Protein AF-A0A438HDY5-F1 (afdb_monomer_lite)

Organism: Vitis vinifera (NCBI:txid29760)

Radius of gyration: 17.68 Å; chains: 1; bounding box: 36×39×55 Å

pLDDT: mean 84.91, std 14.15, range [46.44, 98.69]

Secondary structure (DSSP, 8-state):
----SPPEEETTEEEEEETTTTEEEEEETTT--EEEEEE----TTEE--SPPEEETTEEEEEEEESGGGS-TTT--EEE-EEEEEETTT--EEEEEESS---TT-TTSEEES-BHHHHHHHHHHTT-SS--SS-TTS-TT--TT--EEE-TTT--EEEE-

Foldseek 3Di:
DDQLEDWDDDPQWTWGWFAPPRKIWTAGNVPRHTQDMDRPDDPRFKGFNYYWDDDPQKIKGKMAGPQVVPDQVPDDQDFIWIFIARNRHRHTQDIDTQADHPVRDGQQDRYLDGNQVVVLVVVVVPPPDDDPPSPRQDPSRQRPKDFDADPNHRDTPDID

Sequence (160 aa):
MDLLSTPTIAGDLLIIGIYGPCVVIGVERATGMLGWSTRLDNHPASLVAVSGTFYNWDFYVGTSSLEEASDQEHCCTFRGSLCKLDTKSGAILWKTLTLPDNGGGMGEYAGAAPLHVRECQEMENNQTVPTEPDQFVEPENHSDSILAFDLDTGDVKWYM

InterPro domains:
  IPR011047 Quinoprotein alcohol dehydrogenase-like superfamily [SSF50998] (5-159)
  IPR015943 WD40/YVTN repeat-like-containing domain superfamily [G3DSA:2.130.10.10] (2-159)

Structure (mmCIF, N/CA/C/O backbone):
data_AF-A0A438HDY5-F1
#
_entry.id   AF-A0A438HDY5-F1
#
loop_
_atom_site.group_PDB
_atom_site.id
_atom_site.type_symbol
_atom_site.label_atom_id
_atom_site.label_alt_id
_atom_site.label_comp_id
_atom_site.label_asym_id
_atom_site.label_entity_id
_atom_site.label_seq_id
_atom_site.pdbx_PDB_ins_code
_atom_site.Cartn_x
_atom_site.Cartn_y
_atom_site.Cartn_z
_atom_site.occupancy
_atom_site.B_iso_or_equiv
_atom_site.auth_seq_id
_atom_site.auth_comp_id
_atom_site.auth_asym_id
_atom_site.auth_atom_id
_atom_site.pdbx_PDB_model_num
ATOM 1 N N . MET A 1 1 ? 21.218 3.136 1.134 1.00 46.44 1 MET A N 1
ATOM 2 C CA . MET A 1 1 ? 19.878 3.015 0.528 1.00 46.44 1 MET A CA 1
ATOM 3 C C . MET A 1 1 ? 19.240 1.889 1.298 1.00 46.44 1 MET A C 1
ATOM 5 O O . MET A 1 1 ? 19.462 0.731 0.969 1.00 46.44 1 MET A O 1
ATOM 9 N N . ASP A 1 2 ? 18.635 2.231 2.426 1.00 48.31 2 ASP A N 1
ATOM 10 C CA . ASP A 1 2 ? 18.134 1.228 3.355 1.00 48.31 2 ASP A CA 1
ATOM 11 C C . ASP A 1 2 ? 16.768 0.787 2.836 1.00 48.31 2 ASP A C 1
ATOM 13 O O . ASP A 1 2 ? 15.799 1.543 2.846 1.00 48.31 2 ASP A O 1
ATOM 17 N N . LEU A 1 3 ? 16.726 -0.411 2.256 1.00 58.06 3 LEU A N 1
ATOM 18 C CA . LEU A 1 3 ? 15.482 -1.044 1.841 1.00 58.06 3 LEU A CA 1
ATOM 19 C C . LEU A 1 3 ? 14.839 -1.630 3.099 1.00 58.06 3 LEU A C 1
ATOM 21 O O . LEU A 1 3 ? 15.182 -2.734 3.513 1.00 58.06 3 LEU A O 1
ATOM 25 N N . LEU A 1 4 ? 13.937 -0.873 3.727 1.00 73.69 4 LEU A N 1
ATOM 26 C CA . LEU A 1 4 ? 13.112 -1.404 4.818 1.00 73.69 4 LEU A CA 1
ATOM 27 C C . LEU A 1 4 ? 12.116 -2.462 4.305 1.00 73.69 4 LEU A C 1
ATOM 29 O O . LEU A 1 4 ? 11.748 -3.376 5.040 1.00 73.69 4 LEU A O 1
ATOM 33 N N . SER A 1 5 ? 11.733 -2.380 3.023 1.00 83.44 5 SER A N 1
ATOM 34 C CA . SER A 1 5 ? 10.897 -3.382 2.361 1.00 83.44 5 SER A CA 1
ATOM 35 C C . SER A 1 5 ? 11.742 -4.483 1.710 1.00 83.44 5 SER A C 1
ATOM 37 O O . SER A 1 5 ? 12.761 -4.219 1.063 1.00 83.44 5 SER A O 1
ATOM 39 N N . THR A 1 6 ? 11.308 -5.735 1.856 1.00 89.25 6 THR A N 1
ATOM 40 C CA . THR A 1 6 ? 11.915 -6.868 1.151 1.00 89.25 6 THR A CA 1
ATOM 41 C C . THR A 1 6 ? 11.228 -7.096 -0.200 1.00 89.25 6 THR A C 1
ATOM 43 O O . THR A 1 6 ? 9.997 -7.019 -0.290 1.00 89.25 6 THR A O 1
ATOM 46 N N . PRO A 1 7 ? 11.989 -7.383 -1.273 1.00 93.69 7 PRO A N 1
ATOM 47 C CA . PRO A 1 7 ? 11.411 -7.765 -2.555 1.00 93.69 7 PRO A CA 1
ATOM 48 C C . PRO A 1 7 ? 10.562 -9.040 -2.460 1.00 93.69 7 PRO A C 1
ATOM 50 O O . PRO A 1 7 ? 10.948 -10.005 -1.803 1.00 93.69 7 PRO A O 1
ATOM 53 N N . THR A 1 8 ? 9.444 -9.080 -3.183 1.00 96.00 8 THR A N 1
ATOM 54 C CA . THR A 1 8 ? 8.534 -10.234 -3.255 1.00 96.00 8 THR A CA 1
ATOM 55 C C . THR A 1 8 ? 8.576 -10.869 -4.640 1.00 96.00 8 THR A C 1
ATOM 57 O O . THR A 1 8 ? 8.450 -10.177 -5.647 1.00 96.00 8 THR A O 1
ATOM 60 N N . ILE A 1 9 ? 8.732 -12.193 -4.718 1.00 96.12 9 ILE A N 1
ATOM 61 C CA . ILE A 1 9 ? 8.646 -12.929 -5.989 1.00 96.12 9 ILE A CA 1
ATOM 62 C C . ILE A 1 9 ? 7.178 -13.226 -6.298 1.00 96.12 9 ILE A C 1
ATOM 64 O O . ILE A 1 9 ? 6.496 -13.870 -5.503 1.00 96.12 9 ILE A O 1
ATOM 68 N N . ALA A 1 10 ? 6.723 -12.817 -7.481 1.00 95.25 10 ALA A N 1
ATOM 69 C CA . ALA A 1 10 ? 5.355 -12.995 -7.949 1.00 95.25 10 ALA A CA 1
ATOM 70 C C . ALA A 1 10 ? 5.360 -13.486 -9.409 1.00 95.25 10 ALA A C 1
ATOM 72 O O . ALA A 1 10 ? 5.368 -12.710 -10.365 1.00 95.25 10 ALA A O 1
ATOM 73 N N . GLY A 1 11 ? 5.420 -14.810 -9.589 1.00 93.75 11 GLY A N 1
ATOM 74 C CA . GLY A 1 11 ? 5.609 -15.421 -10.907 1.00 93.75 11 GLY A CA 1
ATOM 75 C C . GLY A 1 11 ? 6.965 -15.048 -11.519 1.00 93.75 11 GLY A C 1
ATOM 76 O O . GLY A 1 11 ? 8.013 -15.378 -10.956 1.00 93.75 11 GLY A O 1
ATOM 77 N N . ASP A 1 12 ? 6.930 -14.365 -12.665 1.00 95.25 12 ASP A N 1
ATOM 78 C CA . ASP A 1 12 ? 8.119 -13.871 -13.375 1.00 95.25 12 ASP A CA 1
ATOM 79 C C . ASP A 1 12 ? 8.534 -12.453 -12.963 1.00 95.25 12 ASP A C 1
ATOM 81 O O . ASP A 1 12 ? 9.540 -11.939 -13.456 1.00 95.25 12 ASP A O 1
ATOM 85 N N . LEU A 1 13 ? 7.797 -11.830 -12.040 1.00 97.31 13 LEU A N 1
ATOM 86 C CA . LEU A 1 13 ? 8.102 -10.508 -11.513 1.00 97.31 13 LEU A CA 1
ATOM 87 C C . LEU A 1 13 ? 8.769 -10.586 -10.137 1.00 97.31 13 LEU A C 1
ATOM 89 O O . LEU A 1 13 ? 8.494 -11.468 -9.319 1.00 97.31 13 LEU A O 1
ATOM 93 N N . LEU A 1 14 ? 9.633 -9.610 -9.885 1.00 96.94 14 LEU A N 1
ATOM 94 C CA . LEU A 1 14 ? 10.113 -9.215 -8.573 1.00 96.94 14 LEU A CA 1
ATOM 95 C C . LEU A 1 14 ? 9.459 -7.869 -8.231 1.00 96.94 14 LEU A C 1
ATOM 97 O O . LEU A 1 14 ? 9.670 -6.880 -8.932 1.00 96.94 14 LEU A O 1
ATOM 101 N N . ILE A 1 15 ? 8.642 -7.841 -7.182 1.00 97.69 15 ILE A N 1
ATOM 102 C CA . ILE A 1 15 ? 7.925 -6.649 -6.722 1.00 97.69 15 ILE A CA 1
ATOM 103 C C . ILE A 1 15 ? 8.706 -6.004 -5.582 1.00 97.69 15 ILE A C 1
ATOM 105 O O . ILE A 1 15 ? 9.114 -6.695 -4.649 1.00 97.69 15 ILE A O 1
ATOM 109 N N . ILE A 1 16 ? 8.921 -4.691 -5.644 1.00 96.38 16 ILE A N 1
ATOM 110 C CA . ILE A 1 16 ? 9.761 -3.952 -4.694 1.00 96.38 16 ILE A CA 1
ATOM 111 C C . ILE A 1 16 ? 9.025 -2.694 -4.230 1.00 96.38 16 ILE A C 1
ATOM 113 O O . ILE A 1 16 ? 8.585 -1.890 -5.054 1.00 96.38 16 ILE A O 1
ATOM 117 N N . GLY A 1 17 ? 8.921 -2.509 -2.912 1.00 95.69 17 GLY A N 1
ATOM 118 C CA . GLY A 1 17 ? 8.467 -1.260 -2.304 1.00 95.69 17 GLY A CA 1
ATOM 119 C C . GLY A 1 17 ? 9.615 -0.261 -2.168 1.00 95.69 17 GLY A C 1
ATOM 120 O O . GLY A 1 17 ? 10.703 -0.611 -1.707 1.00 95.69 17 GLY A O 1
ATOM 121 N N . ILE A 1 18 ? 9.388 0.989 -2.561 1.00 94.38 18 ILE A N 1
ATOM 122 C CA . ILE A 1 18 ? 10.405 2.040 -2.530 1.00 94.38 18 ILE A CA 1
ATOM 123 C C . ILE A 1 18 ? 10.254 2.895 -1.268 1.00 94.38 18 ILE A C 1
ATOM 125 O O . ILE A 1 18 ? 9.183 3.426 -0.959 1.00 94.38 18 ILE A O 1
ATOM 129 N N . TYR A 1 19 ? 11.367 3.059 -0.553 1.00 90.62 19 TYR A N 1
ATOM 130 C CA . TYR A 1 19 ? 11.474 3.933 0.611 1.00 90.62 19 TYR A CA 1
ATOM 131 C C . TYR A 1 19 ? 11.593 5.403 0.171 1.00 90.62 19 TYR A C 1
ATOM 133 O O . TYR A 1 19 ? 12.676 5.983 0.181 1.00 90.62 19 TYR A O 1
ATOM 141 N N . GLY A 1 20 ? 10.470 5.976 -0.274 1.00 84.50 20 GLY A N 1
ATOM 142 C CA . GLY A 1 20 ? 10.347 7.377 -0.686 1.00 84.50 20 GLY A CA 1
ATOM 143 C C . GLY A 1 20 ? 10.851 7.629 -2.117 1.00 84.50 20 GLY A C 1
ATOM 144 O O . GLY A 1 20 ? 12.048 7.483 -2.370 1.00 84.50 20 GLY A O 1
ATOM 145 N N . PRO A 1 21 ? 9.984 8.028 -3.075 1.00 91.75 21 PRO A N 1
ATOM 146 C CA . PRO A 1 21 ? 8.535 8.266 -2.953 1.00 91.75 21 PRO A CA 1
ATOM 147 C C . PRO A 1 21 ? 7.734 6.975 -2.702 1.00 91.75 21 PRO A C 1
ATOM 149 O O . PRO A 1 21 ? 8.240 5.886 -2.959 1.00 91.75 21 PRO A O 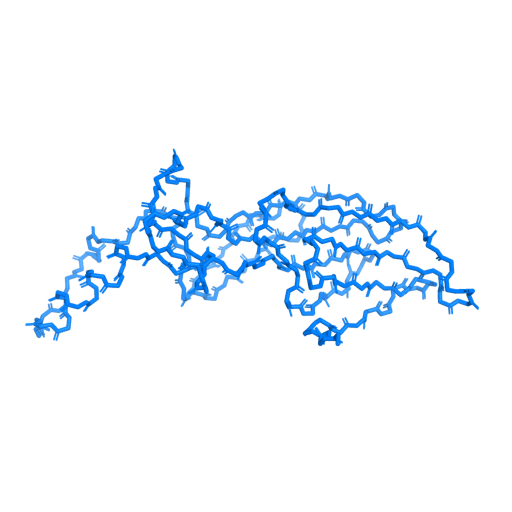1
ATOM 152 N N . CYS A 1 22 ? 6.482 7.085 -2.230 1.00 95.75 22 CYS A N 1
ATOM 153 C CA . CYS A 1 22 ? 5.574 5.952 -1.983 1.00 95.75 22 CYS A CA 1
ATOM 154 C C . CYS A 1 22 ? 5.172 5.233 -3.282 1.00 95.75 22 CYS A C 1
ATOM 156 O O . CYS A 1 22 ? 4.096 5.448 -3.845 1.00 95.75 22 CYS A O 1
ATOM 158 N N . VAL A 1 23 ? 6.087 4.412 -3.788 1.00 97.06 23 VAL A N 1
ATOM 159 C CA . VAL A 1 23 ? 6.001 3.721 -5.072 1.00 97.06 23 VAL A CA 1
ATOM 160 C C . VAL A 1 23 ? 6.280 2.240 -4.867 1.00 97.06 23 VAL A C 1
ATOM 162 O O . VAL A 1 23 ? 7.156 1.857 -4.094 1.00 97.06 23 VAL A O 1
ATOM 165 N N . VAL A 1 24 ? 5.554 1.412 -5.607 1.00 97.88 24 VAL A N 1
ATOM 166 C CA . VAL A 1 24 ? 5.854 -0.006 -5.799 1.00 97.88 24 VAL A CA 1
ATOM 167 C C . VAL A 1 24 ? 6.207 -0.211 -7.260 1.00 97.88 24 VAL A C 1
ATOM 169 O O . VAL A 1 24 ? 5.539 0.326 -8.144 1.00 97.88 24 VAL A O 1
ATOM 172 N N .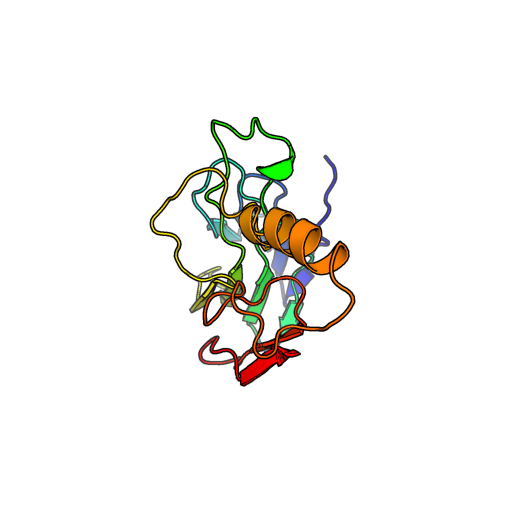 ILE A 1 25 ? 7.250 -0.989 -7.517 1.00 97.81 25 ILE A N 1
ATOM 173 C CA . ILE A 1 25 ? 7.650 -1.366 -8.870 1.00 97.81 25 ILE A CA 1
ATOM 174 C C . ILE A 1 25 ? 7.584 -2.877 -9.046 1.00 97.81 25 ILE A C 1
ATOM 176 O O . ILE A 1 25 ? 7.904 -3.628 -8.124 1.00 97.81 25 ILE A O 1
ATOM 180 N N . GLY A 1 26 ? 7.218 -3.308 -10.247 1.00 97.88 26 GLY A N 1
ATOM 181 C CA . GLY A 1 26 ? 7.378 -4.678 -10.711 1.00 97.88 26 GLY A CA 1
ATOM 182 C C . GLY A 1 26 ? 8.478 -4.726 -11.758 1.00 97.88 26 GLY A C 1
ATOM 183 O O . GLY A 1 26 ? 8.390 -4.045 -12.782 1.00 97.88 26 GLY A O 1
ATOM 184 N N . VAL A 1 27 ? 9.513 -5.526 -11.515 1.00 98.00 27 VAL A N 1
ATOM 185 C CA . VAL A 1 27 ? 10.600 -5.755 -12.475 1.00 98.00 27 VAL A CA 1
ATOM 186 C C . VAL A 1 27 ? 10.614 -7.209 -12.920 1.00 98.00 27 VAL A C 1
ATOM 188 O O . VAL A 1 27 ? 10.340 -8.115 -12.136 1.00 98.00 27 VAL A O 1
ATOM 191 N N . GLU A 1 28 ? 10.939 -7.456 -14.180 1.00 97.88 28 GLU A N 1
ATOM 192 C CA . GLU A 1 28 ? 11.127 -8.806 -14.697 1.00 97.88 28 GLU A CA 1
ATOM 193 C C . GLU A 1 28 ? 12.301 -9.485 -13.992 1.00 97.88 28 GLU A C 1
ATOM 195 O O . GLU A 1 28 ? 13.426 -8.987 -13.989 1.00 97.88 28 GLU A O 1
ATOM 200 N N . ARG A 1 29 ? 12.072 -10.672 -13.431 1.00 96.12 29 ARG A N 1
ATOM 201 C CA . ARG A 1 29 ? 13.092 -11.400 -12.669 1.00 96.12 29 ARG A CA 1
ATOM 202 C C . ARG A 1 29 ? 14.274 -11.845 -13.532 1.00 96.12 29 ARG A C 1
ATOM 204 O O . ARG A 1 29 ? 15.392 -11.929 -13.037 1.00 96.12 29 ARG A O 1
ATOM 211 N N . ALA A 1 30 ? 14.026 -12.165 -14.801 1.00 97.50 30 ALA A N 1
ATOM 212 C CA . ALA A 1 30 ? 15.052 -12.682 -15.706 1.00 97.50 30 ALA A CA 1
ATOM 213 C C . ALA A 1 30 ? 15.980 -11.586 -16.256 1.00 97.50 30 ALA A C 1
ATOM 215 O O . ALA A 1 30 ? 17.150 -11.855 -16.518 1.00 97.50 30 ALA A O 1
ATOM 216 N N . THR A 1 31 ? 15.458 -10.37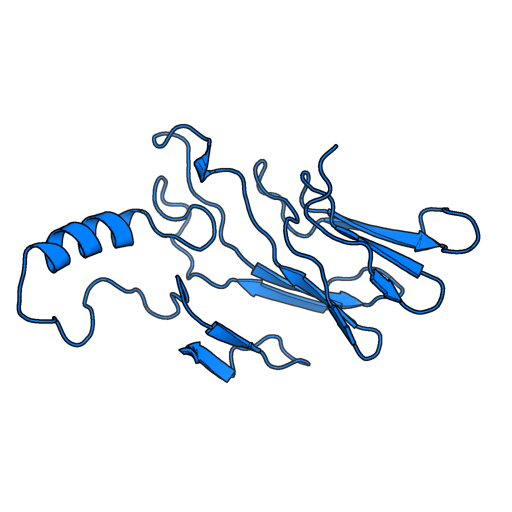3 -16.448 1.00 97.69 31 THR A N 1
ATOM 217 C CA . THR A 1 31 ? 16.146 -9.292 -17.174 1.00 97.69 31 THR A CA 1
ATOM 218 C C . THR A 1 31 ? 16.435 -8.074 -16.297 1.00 97.69 31 THR A C 1
ATOM 220 O O . THR A 1 31 ? 17.310 -7.278 -16.627 1.00 97.69 31 THR A O 1
ATOM 223 N N . GLY A 1 32 ? 15.707 -7.907 -15.189 1.00 96.38 32 GLY A N 1
ATOM 224 C CA . GLY A 1 32 ? 15.706 -6.693 -14.376 1.00 96.38 32 GLY A CA 1
ATOM 225 C C . GLY A 1 32 ? 14.988 -5.511 -15.034 1.00 96.38 32 GLY A C 1
ATOM 226 O O . GLY A 1 32 ? 15.051 -4.400 -14.508 1.00 96.38 32 GLY A O 1
ATOM 227 N N . MET A 1 33 ? 14.324 -5.711 -16.178 1.00 97.88 33 MET A N 1
ATOM 228 C CA . MET A 1 33 ? 13.597 -4.643 -16.862 1.00 97.88 33 MET A CA 1
ATOM 229 C C . MET A 1 33 ? 12.352 -4.234 -16.076 1.00 97.88 33 MET A C 1
ATOM 231 O O . MET A 1 33 ? 11.642 -5.074 -15.526 1.00 97.88 33 MET A O 1
ATOM 235 N N . LEU A 1 34 ? 12.076 -2.930 -16.034 1.00 97.94 34 LEU A N 1
ATOM 236 C CA . LEU A 1 34 ? 10.874 -2.392 -15.405 1.00 97.94 34 LEU A CA 1
ATOM 237 C C . LEU A 1 34 ? 9.635 -2.820 -16.201 1.00 97.94 34 LEU A C 1
ATOM 239 O O . LEU A 1 34 ? 9.489 -2.430 -17.358 1.00 97.94 34 LEU A O 1
ATOM 243 N N . GLY A 1 35 ? 8.745 -3.582 -15.566 1.00 97.56 35 GLY A N 1
ATOM 244 C CA . GLY A 1 35 ? 7.439 -3.929 -16.122 1.00 97.56 35 GLY A CA 1
ATOM 245 C C . GLY A 1 35 ? 6.402 -2.847 -15.829 1.00 97.56 35 GLY A C 1
ATOM 246 O O . GLY A 1 35 ? 5.723 -2.371 -16.736 1.00 97.56 35 GLY A O 1
ATOM 247 N N . TRP A 1 36 ? 6.311 -2.419 -14.568 1.00 98.50 36 TRP A N 1
ATOM 248 C CA . TRP A 1 36 ? 5.379 -1.377 -14.133 1.00 98.50 36 TRP A CA 1
ATOM 249 C C . TRP A 1 36 ? 5.879 -0.636 -12.888 1.00 98.50 36 TRP A C 1
ATOM 251 O O . TRP A 1 36 ? 6.738 -1.118 -12.148 1.00 98.50 36 TRP A O 1
ATOM 261 N N . SER A 1 37 ? 5.326 0.558 -12.666 1.00 98.06 37 SER A N 1
ATOM 262 C CA . SER A 1 37 ? 5.586 1.409 -11.503 1.00 98.06 37 SER A CA 1
ATOM 263 C C . SER A 1 37 ? 4.295 2.105 -11.089 1.00 98.06 37 SER A C 1
ATOM 265 O O . SER A 1 37 ? 3.659 2.766 -11.911 1.00 98.06 37 SER A O 1
ATOM 267 N N . THR A 1 38 ? 3.927 1.967 -9.818 1.00 98.56 38 THR A N 1
ATOM 268 C CA . THR A 1 38 ? 2.666 2.469 -9.270 1.00 98.56 38 THR A CA 1
ATOM 269 C C . THR A 1 38 ? 2.937 3.306 -8.035 1.00 98.56 38 THR A C 1
ATOM 271 O O . THR A 1 38 ? 3.525 2.833 -7.064 1.00 98.56 38 THR A O 1
ATOM 274 N N . ARG A 1 39 ? 2.472 4.556 -8.052 1.00 97.94 39 ARG A N 1
ATOM 275 C CA . ARG A 1 39 ? 2.501 5.443 -6.888 1.00 97.94 39 ARG A CA 1
ATOM 276 C C . ARG A 1 39 ? 1.266 5.196 -6.021 1.00 97.94 39 ARG A C 1
ATOM 278 O O . ARG A 1 39 ? 0.151 5.316 -6.518 1.00 97.94 39 ARG A O 1
ATOM 285 N N . LEU A 1 40 ? 1.468 4.856 -4.749 1.00 97.69 40 LEU A N 1
ATOM 286 C CA . LEU A 1 40 ? 0.386 4.536 -3.807 1.00 97.69 40 LEU A CA 1
ATOM 287 C C . LEU A 1 40 ? -0.152 5.769 -3.079 1.00 97.69 40 LEU A C 1
ATOM 289 O O . LEU A 1 40 ? -1.320 5.804 -2.687 1.00 97.69 40 LEU A O 1
ATOM 293 N N . ASP A 1 41 ? 0.699 6.777 -2.893 1.00 95.50 41 ASP A N 1
ATOM 294 C CA . ASP A 1 41 ? 0.329 8.018 -2.227 1.00 95.50 41 ASP A CA 1
ATOM 295 C C . ASP A 1 41 ? 1.095 9.229 -2.783 1.00 95.50 41 ASP A C 1
ATOM 297 O O . ASP A 1 41 ? 2.231 9.123 -3.264 1.00 95.50 41 ASP A O 1
ATOM 301 N N . ASN A 1 42 ? 0.444 10.392 -2.762 1.00 93.75 42 ASN A N 1
ATOM 302 C CA . ASN A 1 42 ? 0.993 11.642 -3.281 1.00 93.75 42 ASN A CA 1
ATOM 303 C C . ASN A 1 42 ? 1.631 12.515 -2.199 1.00 93.75 42 ASN A C 1
ATOM 305 O O . ASN A 1 42 ? 2.361 13.444 -2.554 1.00 93.75 42 ASN A O 1
ATOM 309 N N . HIS A 1 43 ? 1.415 12.207 -0.919 1.00 91.06 43 HIS A N 1
ATOM 310 C CA . HIS A 1 43 ? 1.973 12.969 0.187 1.00 91.06 43 HIS A CA 1
ATOM 311 C C . HIS A 1 43 ? 3.512 13.013 0.095 1.00 91.06 43 HIS A C 1
ATOM 313 O O . HIS A 1 43 ? 4.132 11.961 -0.098 1.00 91.06 43 HIS A O 1
ATOM 319 N N . PRO A 1 44 ? 4.168 14.184 0.218 1.00 90.06 44 PRO A N 1
ATOM 320 C CA . PRO A 1 44 ? 5.614 14.311 0.004 1.00 90.06 44 PRO A CA 1
ATOM 321 C C . PRO A 1 44 ? 6.463 13.428 0.922 1.00 90.06 44 PRO A C 1
ATOM 323 O O . PRO A 1 44 ? 7.491 12.911 0.496 1.00 90.06 44 PRO A O 1
ATOM 326 N N . ALA A 1 45 ? 6.007 13.229 2.160 1.00 89.94 45 ALA A N 1
ATOM 327 C CA . ALA A 1 45 ? 6.684 12.393 3.147 1.00 89.94 45 ALA A CA 1
ATOM 328 C C . ALA A 1 45 ? 6.305 10.902 3.063 1.00 89.94 45 ALA A C 1
ATOM 330 O O . ALA A 1 45 ? 6.803 10.118 3.865 1.00 89.94 45 ALA A O 1
ATOM 331 N N . SER A 1 46 ? 5.411 10.499 2.149 1.00 92.50 46 SER A N 1
ATOM 332 C CA . SER A 1 46 ? 4.942 9.110 2.066 1.00 92.50 46 SER A CA 1
ATOM 333 C C . SER A 1 46 ? 5.981 8.162 1.464 1.00 92.50 46 SER A C 1
ATOM 335 O O . SER A 1 46 ? 6.723 8.504 0.537 1.00 92.50 46 SER A O 1
ATOM 337 N N . LEU A 1 47 ? 5.980 6.922 1.948 1.00 94.56 47 LEU A N 1
ATOM 338 C CA . LEU A 1 47 ? 6.895 5.862 1.535 1.00 94.56 47 LEU A CA 1
ATOM 339 C C . LEU A 1 47 ? 6.306 4.462 1.738 1.00 94.56 47 LEU A C 1
ATOM 341 O O . LEU A 1 47 ? 5.242 4.296 2.339 1.00 94.56 47 LEU A O 1
ATOM 345 N N . VAL A 1 48 ? 7.012 3.447 1.237 1.00 95.31 48 VAL A N 1
ATOM 346 C CA . VAL A 1 48 ? 6.743 2.035 1.534 1.00 95.31 48 VAL A CA 1
ATOM 347 C C . VAL A 1 48 ? 7.848 1.512 2.451 1.00 95.31 48 VAL A C 1
ATOM 349 O O . VAL A 1 48 ? 8.976 1.293 2.011 1.00 95.31 48 VAL A O 1
ATOM 352 N N . ALA A 1 49 ? 7.530 1.341 3.736 1.00 90.62 49 ALA A N 1
ATOM 353 C CA . ALA A 1 49 ? 8.458 0.793 4.732 1.00 90.62 49 ALA A CA 1
ATOM 354 C C . ALA A 1 49 ? 8.253 -0.707 4.976 1.00 90.62 49 ALA A C 1
ATOM 356 O O . ALA A 1 49 ? 9.198 -1.405 5.325 1.00 90.62 49 ALA A O 1
ATOM 357 N N . VAL A 1 50 ? 7.027 -1.204 4.800 1.00 89.81 50 VAL A N 1
ATOM 358 C CA . VAL A 1 50 ? 6.683 -2.601 5.081 1.00 89.81 50 VAL A CA 1
ATOM 359 C C . VAL A 1 50 ? 6.908 -3.488 3.862 1.00 89.81 50 VAL A C 1
ATOM 361 O O . VAL A 1 50 ? 6.797 -3.051 2.716 1.00 89.81 50 VAL A O 1
ATOM 364 N N . SER A 1 51 ? 7.212 -4.759 4.114 1.00 93.88 51 SER A N 1
ATOM 365 C CA . SER A 1 51 ? 7.260 -5.769 3.056 1.00 93.88 51 SER A CA 1
ATOM 366 C C . SER A 1 51 ? 5.842 -6.123 2.622 1.00 93.88 51 SER A C 1
ATOM 368 O O . SER A 1 51 ? 4.969 -6.322 3.466 1.00 93.88 51 SER A O 1
ATOM 370 N N . GLY A 1 52 ? 5.610 -6.195 1.314 1.00 95.19 52 GLY A N 1
ATOM 371 C CA . GLY A 1 52 ? 4.314 -6.618 0.802 1.00 95.19 52 GLY A CA 1
ATOM 372 C C . GLY A 1 52 ? 4.146 -8.135 0.808 1.00 95.19 52 GLY A C 1
ATOM 373 O O . GLY A 1 52 ? 5.109 -8.891 0.913 1.00 95.19 52 GLY A O 1
ATOM 374 N N . THR A 1 53 ? 2.900 -8.579 0.691 1.00 96.62 53 THR A N 1
ATOM 375 C CA . THR A 1 53 ? 2.525 -9.995 0.633 1.00 96.62 53 THR A CA 1
ATOM 376 C C . THR A 1 53 ? 1.913 -10.302 -0.724 1.00 96.62 53 THR A C 1
ATOM 378 O O . THR A 1 53 ? 0.995 -9.615 -1.160 1.00 96.62 53 THR A O 1
ATOM 381 N N . PHE A 1 54 ? 2.405 -11.347 -1.389 1.00 97.19 54 PHE A N 1
ATOM 382 C CA . PHE A 1 54 ? 1.809 -11.871 -2.615 1.00 97.19 54 PHE A CA 1
ATOM 383 C C . PHE A 1 54 ? 0.872 -13.034 -2.299 1.00 97.19 54 PHE A C 1
ATOM 385 O O . PHE A 1 54 ? 1.272 -14.004 -1.651 1.00 97.19 54 PHE A O 1
ATOM 392 N N . TYR A 1 55 ? -0.355 -12.967 -2.803 1.00 97.06 55 TYR A N 1
ATOM 393 C CA . TYR A 1 55 ? -1.329 -14.043 -2.693 1.00 97.06 55 TYR A CA 1
ATOM 394 C C . TYR A 1 55 ? -2.275 -14.020 -3.892 1.00 97.06 55 TYR A C 1
ATOM 396 O O . TYR A 1 55 ? -2.834 -12.985 -4.219 1.00 97.06 55 TYR A O 1
ATOM 404 N N . ASN A 1 56 ? -2.462 -15.168 -4.548 1.00 95.88 56 ASN A N 1
ATOM 405 C CA . ASN A 1 56 ? -3.436 -15.344 -5.632 1.00 95.88 56 ASN A CA 1
ATOM 406 C C . ASN A 1 56 ? -3.399 -14.264 -6.742 1.00 95.88 56 ASN A C 1
ATOM 408 O O . ASN A 1 56 ? -4.439 -13.785 -7.173 1.00 95.88 56 ASN A O 1
ATOM 412 N N . TRP A 1 57 ? -2.203 -13.906 -7.227 1.00 96.19 57 TRP A N 1
ATOM 413 C CA . TRP A 1 57 ? -1.983 -12.844 -8.233 1.00 96.19 57 TRP A CA 1
ATOM 414 C C . TRP A 1 57 ? -2.212 -11.407 -7.759 1.00 96.19 57 TRP A C 1
ATOM 416 O O . TRP A 1 57 ? -2.013 -10.467 -8.530 1.00 96.19 57 TRP A O 1
ATOM 426 N N . ASP A 1 58 ? -2.471 -11.232 -6.473 1.00 97.88 58 ASP A N 1
ATOM 427 C CA . ASP A 1 58 ? -2.628 -9.942 -5.832 1.00 97.88 58 ASP A CA 1
ATOM 428 C C . ASP A 1 58 ? -1.433 -9.644 -4.922 1.00 97.88 58 ASP A C 1
ATOM 430 O O . ASP A 1 58 ? -0.832 -10.541 -4.319 1.00 97.88 58 ASP A O 1
ATOM 434 N N . PHE A 1 59 ? -1.072 -8.368 -4.837 1.00 98.19 59 PHE A N 1
ATOM 435 C CA . PHE A 1 59 ? 0.000 -7.873 -3.983 1.00 98.19 59 PHE A CA 1
ATOM 436 C C . PHE A 1 59 ? -0.549 -6.875 -2.967 1.00 98.19 59 PHE A C 1
ATOM 438 O O . PHE A 1 59 ? -1.144 -5.868 -3.342 1.00 98.19 59 PHE A O 1
ATOM 445 N N . TYR A 1 60 ? -0.328 -7.148 -1.684 1.00 98.31 60 TYR A N 1
ATOM 446 C CA . TYR A 1 60 ? -0.848 -6.368 -0.564 1.00 98.31 60 TYR A CA 1
ATOM 447 C C . TYR A 1 60 ? 0.289 -5.641 0.138 1.00 98.31 60 TYR A C 1
ATOM 449 O O . TYR A 1 60 ? 1.277 -6.274 0.513 1.00 98.31 60 TYR A O 1
ATOM 457 N N . VAL A 1 61 ? 0.175 -4.330 0.333 1.00 97.75 61 VAL A N 1
ATOM 458 C CA . VAL A 1 61 ? 1.252 -3.536 0.939 1.00 97.75 61 VAL A CA 1
ATOM 459 C C . VAL A 1 61 ? 0.717 -2.301 1.651 1.00 97.75 61 VAL A C 1
ATOM 461 O O . VAL A 1 61 ? -0.219 -1.655 1.180 1.00 97.75 61 VAL A O 1
ATOM 464 N N . GLY A 1 62 ? 1.314 -1.992 2.802 1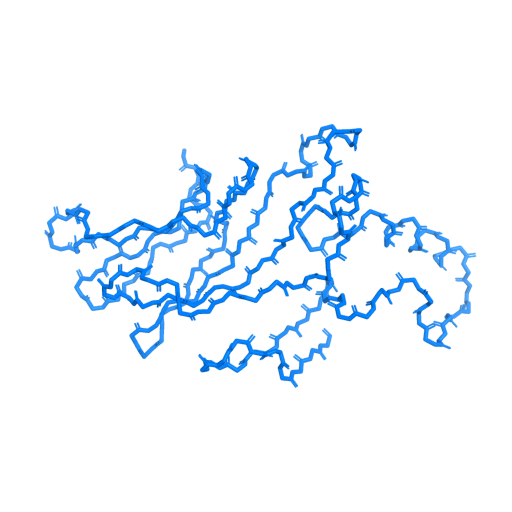.00 95.56 62 GLY A N 1
ATOM 465 C CA . GLY A 1 62 ? 0.997 -0.806 3.588 1.00 95.56 62 GLY A CA 1
ATOM 466 C C . GLY A 1 62 ? 1.817 0.420 3.177 1.00 95.56 62 GLY A C 1
ATOM 467 O O . GLY A 1 62 ? 2.957 0.300 2.717 1.00 95.56 62 GLY A O 1
ATOM 468 N N . THR A 1 63 ? 1.255 1.606 3.384 1.00 94.50 63 THR A N 1
ATOM 469 C CA . THR A 1 63 ? 1.938 2.896 3.222 1.00 94.50 63 THR A CA 1
ATOM 470 C C . THR A 1 63 ? 2.271 3.507 4.582 1.00 94.50 63 THR A C 1
ATOM 472 O O . THR A 1 63 ? 1.525 3.352 5.545 1.00 94.50 63 THR A O 1
ATOM 475 N N . SER A 1 64 ? 3.395 4.218 4.658 1.00 91.62 64 SER A N 1
ATOM 476 C CA . SER A 1 64 ? 3.821 4.967 5.849 1.00 91.62 64 SER A CA 1
ATOM 477 C C . SER A 1 64 ? 4.330 6.360 5.453 1.00 91.62 64 SER A C 1
ATOM 479 O O . SER A 1 64 ? 4.362 6.684 4.261 1.00 91.62 64 SER A O 1
ATOM 481 N N . SER A 1 65 ? 4.730 7.186 6.421 1.00 89.94 65 SER A N 1
ATOM 482 C CA . SER A 1 65 ? 5.349 8.492 6.179 1.00 89.94 65 SER A CA 1
ATOM 483 C C . SER A 1 65 ? 6.531 8.784 7.100 1.00 89.94 65 SER A C 1
ATOM 485 O O . SER A 1 65 ? 6.765 8.069 8.067 1.00 89.94 65 SER A O 1
ATOM 487 N N . LEU A 1 66 ? 7.256 9.860 6.786 1.00 87.88 66 LEU A N 1
ATOM 488 C CA . LEU A 1 66 ? 8.305 10.455 7.623 1.00 87.88 66 LEU A CA 1
ATOM 489 C C . LEU A 1 66 ? 7.856 11.745 8.319 1.00 87.88 66 LEU A C 1
ATOM 491 O O . LEU A 1 66 ? 8.698 12.547 8.724 1.00 87.88 66 LEU A O 1
ATOM 495 N N . GLU A 1 67 ? 6.549 11.993 8.433 1.00 84.12 67 GLU A N 1
ATOM 496 C CA . GLU A 1 67 ? 6.066 13.218 9.084 1.00 84.12 67 GLU A CA 1
ATOM 497 C C . GLU A 1 67 ? 6.465 13.296 10.564 1.00 84.12 67 GLU A C 1
ATOM 499 O O . GLU A 1 67 ? 6.693 14.391 11.062 1.00 84.12 67 GLU A O 1
ATOM 504 N N . GLU A 1 68 ? 6.685 12.156 11.232 1.00 72.06 68 GLU A N 1
ATOM 505 C CA . GLU A 1 68 ? 7.208 12.095 12.608 1.00 72.06 68 GLU A CA 1
ATOM 506 C C . GLU A 1 68 ? 8.590 12.753 12.786 1.00 72.06 68 GLU A C 1
ATOM 508 O O . GLU A 1 68 ? 8.948 13.167 13.886 1.00 72.06 68 GLU A O 1
ATOM 513 N N . ALA A 1 69 ? 9.370 12.860 11.706 1.00 76.12 69 ALA A N 1
ATOM 514 C CA . ALA A 1 69 ? 10.681 13.504 11.697 1.00 76.12 69 ALA A CA 1
ATOM 515 C C . ALA A 1 69 ? 10.617 14.984 11.268 1.00 76.12 69 ALA A C 1
ATOM 517 O O . ALA A 1 69 ? 11.660 15.623 11.113 1.00 76.12 69 ALA A O 1
ATOM 518 N N . SER A 1 70 ? 9.414 15.512 11.025 1.00 73.31 70 SER A N 1
ATOM 519 C CA . SER A 1 70 ? 9.175 16.881 10.560 1.00 73.31 70 SER A CA 1
ATOM 520 C C . SER A 1 70 ? 8.774 17.812 11.706 1.00 73.31 70 SER A C 1
ATOM 522 O O . SER A 1 70 ? 8.491 17.385 12.823 1.00 73.31 70 SER A O 1
ATOM 524 N N . ASP A 1 71 ? 8.778 19.112 11.423 1.00 73.31 71 ASP A N 1
ATOM 525 C CA . ASP A 1 71 ? 8.314 20.131 12.361 1.00 73.31 71 ASP A CA 1
ATOM 526 C C . ASP A 1 71 ? 6.797 20.024 12.597 1.00 73.31 71 ASP A C 1
ATOM 528 O O . ASP A 1 71 ? 6.027 19.948 11.637 1.00 73.31 71 ASP A O 1
ATOM 532 N N . GLN A 1 72 ? 6.371 20.033 13.866 1.00 65.38 72 GLN A N 1
ATOM 533 C CA . GLN A 1 72 ? 4.970 19.807 14.248 1.00 65.38 72 GLN A CA 1
ATOM 534 C C . GLN A 1 72 ? 4.031 20.921 13.769 1.00 65.38 72 GLN A C 1
ATOM 536 O O . GLN A 1 72 ? 2.865 20.642 13.511 1.00 65.38 72 GLN A O 1
ATOM 541 N N . GLU A 1 73 ? 4.523 22.155 13.595 1.00 65.19 73 GLU A N 1
ATOM 542 C CA . GLU A 1 73 ? 3.704 23.271 13.091 1.00 65.19 73 GLU A CA 1
ATOM 543 C C . GLU A 1 73 ? 3.340 23.126 11.603 1.00 65.19 73 GLU A C 1
ATOM 545 O O . GLU A 1 73 ? 2.384 23.746 11.141 1.00 65.19 73 GLU A O 1
ATOM 550 N N . HIS A 1 74 ? 4.091 22.314 10.849 1.00 66.88 74 HIS A N 1
ATOM 551 C CA . HIS A 1 74 ? 3.935 22.143 9.399 1.00 66.88 74 HIS A CA 1
ATOM 552 C C . HIS A 1 74 ? 3.634 20.692 8.980 1.00 66.88 74 HIS A C 1
ATOM 554 O O . HIS A 1 74 ? 3.555 20.397 7.786 1.00 66.88 74 HIS A O 1
ATOM 560 N N . CYS A 1 75 ? 3.476 19.797 9.953 1.00 70.00 75 CYS A N 1
ATOM 561 C CA . CYS A 1 75 ? 2.946 18.442 9.811 1.00 70.00 75 CYS A CA 1
ATOM 562 C C . CYS A 1 75 ? 1.551 18.402 10.476 1.00 70.00 75 CYS A C 1
ATOM 564 O O . CYS A 1 75 ? 1.048 19.420 10.926 1.00 70.00 75 CYS A O 1
ATOM 566 N N . CYS A 1 76 ? 0.820 17.305 10.599 1.00 75.88 76 CYS A N 1
ATOM 567 C CA . CYS A 1 76 ? 0.998 15.978 10.060 1.00 75.88 76 CYS A CA 1
ATOM 568 C C . CYS A 1 76 ? -0.374 15.635 9.466 1.00 75.88 76 CYS A C 1
ATOM 570 O O . CYS A 1 76 ? -1.392 15.778 10.152 1.00 75.88 76 CYS A O 1
ATOM 572 N N . THR A 1 77 ? -0.408 15.286 8.183 1.00 80.44 77 THR A N 1
ATOM 573 C CA . THR A 1 77 ? -1.664 15.086 7.433 1.00 80.44 77 THR A CA 1
ATOM 574 C C . THR A 1 77 ? -1.750 13.718 6.767 1.00 80.44 77 THR A C 1
ATOM 576 O O . THR A 1 77 ? -2.773 13.364 6.176 1.00 80.44 77 THR A O 1
ATOM 579 N N . PHE A 1 78 ? -0.680 12.930 6.829 1.00 86.88 78 PHE A N 1
ATOM 580 C CA . PHE A 1 78 ? -0.623 11.632 6.196 1.00 86.88 78 PHE A CA 1
ATOM 581 C C . PHE A 1 78 ? -1.399 10.592 7.002 1.00 86.88 78 PHE A C 1
ATOM 583 O O . PHE A 1 78 ? -1.149 10.352 8.183 1.00 86.88 78 PHE A O 1
ATOM 590 N N . ARG A 1 79 ? -2.272 9.879 6.292 1.00 88.62 79 ARG A N 1
ATOM 591 C CA . ARG A 1 79 ? -3.002 8.719 6.796 1.00 88.62 79 ARG A CA 1
ATOM 592 C C . ARG A 1 79 ? -2.429 7.448 6.185 1.00 88.62 79 ARG A C 1
ATOM 594 O O . ARG A 1 79 ? -2.325 7.324 4.961 1.00 88.62 79 ARG A O 1
ATOM 601 N N . GLY A 1 80 ? -2.077 6.496 7.046 1.00 89.88 80 GLY A N 1
ATOM 602 C CA . GLY A 1 80 ? -1.666 5.159 6.626 1.00 89.88 80 GLY A CA 1
ATOM 603 C C . GLY A 1 80 ? -2.765 4.445 5.834 1.00 89.88 80 GLY A C 1
ATOM 604 O O . GLY A 1 80 ? -3.960 4.667 6.044 1.00 89.88 80 GLY A O 1
ATOM 605 N N . SER A 1 81 ? -2.362 3.586 4.900 1.00 94.69 81 SER A N 1
ATOM 606 C CA . SER A 1 81 ? -3.297 2.774 4.118 1.00 94.69 81 SER A CA 1
ATOM 607 C C . SER A 1 81 ? -2.750 1.388 3.826 1.00 94.69 81 SER A C 1
ATOM 609 O O . SER A 1 81 ? -1.537 1.213 3.714 1.00 94.69 81 SER A O 1
ATOM 611 N N . LEU A 1 82 ? -3.652 0.427 3.641 1.00 97.25 82 LEU A N 1
ATOM 612 C CA . LEU A 1 82 ? -3.361 -0.853 3.009 1.00 97.25 82 LEU A CA 1
ATOM 613 C C . LEU A 1 82 ? -3.874 -0.815 1.567 1.00 97.25 82 LEU A C 1
ATOM 615 O O . LEU A 1 82 ? -5.007 -0.407 1.312 1.00 97.25 82 LEU A O 1
ATOM 619 N N . CYS A 1 83 ? -3.043 -1.249 0.625 1.00 98.19 83 CYS A N 1
ATOM 620 C CA . CYS A 1 83 ? -3.377 -1.309 -0.793 1.00 98.19 83 CYS A CA 1
ATOM 621 C C . CYS A 1 83 ? -3.323 -2.751 -1.293 1.00 98.19 83 CYS A C 1
ATOM 623 O O . CYS A 1 83 ? -2.406 -3.491 -0.933 1.00 98.19 83 CYS A O 1
ATOM 625 N N . LYS A 1 84 ? -4.237 -3.101 -2.201 1.00 98.50 84 LYS A N 1
ATOM 626 C CA . LYS A 1 84 ? -4.169 -4.297 -3.046 1.00 98.50 84 LYS A CA 1
ATOM 627 C C . LYS A 1 84 ? -3.863 -3.890 -4.479 1.00 98.50 84 LYS A C 1
ATOM 629 O O . LYS A 1 84 ? -4.550 -3.034 -5.037 1.00 98.50 84 LYS A O 1
ATOM 634 N N . LEU A 1 85 ? -2.854 -4.506 -5.081 1.00 98.69 85 LEU A N 1
ATOM 635 C CA . LEU A 1 85 ? -2.459 -4.288 -6.468 1.00 98.69 85 LEU A CA 1
ATOM 636 C C . LEU A 1 85 ? -2.602 -5.576 -7.279 1.00 98.69 85 LEU A C 1
ATOM 638 O O . LEU A 1 85 ? -2.263 -6.657 -6.798 1.00 98.69 85 LEU A O 1
ATOM 642 N N . ASP A 1 86 ? -3.012 -5.444 -8.538 1.00 98.19 86 ASP A N 1
ATOM 643 C CA . ASP A 1 86 ? -2.856 -6.500 -9.535 1.00 98.19 86 ASP A CA 1
ATOM 644 C C . ASP A 1 86 ? -1.363 -6.686 -9.829 1.00 98.19 86 ASP A C 1
ATOM 646 O O . ASP A 1 86 ? -0.671 -5.759 -10.254 1.00 98.19 86 ASP A O 1
ATOM 650 N N . THR A 1 87 ? -0.852 -7.898 -9.629 1.00 97.12 87 THR A N 1
ATOM 651 C CA . THR A 1 87 ? 0.584 -8.194 -9.775 1.00 97.12 87 THR A CA 1
ATOM 652 C C . THR A 1 87 ? 1.106 -7.937 -11.188 1.00 97.12 87 THR A C 1
ATOM 654 O O . THR A 1 87 ? 2.277 -7.600 -11.365 1.00 97.12 87 THR A O 1
ATOM 657 N N . LYS A 1 88 ? 0.277 -8.140 -12.218 1.00 95.62 88 LYS A N 1
ATOM 658 C CA . LYS A 1 88 ? 0.733 -8.129 -13.615 1.00 95.62 88 LYS A CA 1
ATOM 659 C C . LYS A 1 88 ? 0.832 -6.718 -14.175 1.00 95.62 88 LYS A C 1
ATOM 661 O O . LYS A 1 88 ? 1.771 -6.424 -14.907 1.00 95.62 88 LYS A O 1
ATOM 666 N N . SER A 1 89 ? -0.138 -5.875 -13.853 1.00 97.62 89 SER A N 1
ATOM 667 C CA . SER A 1 89 ? -0.262 -4.510 -14.363 1.00 97.62 89 SER A CA 1
ATOM 668 C C . SER A 1 89 ? 0.192 -3.449 -13.364 1.00 97.62 89 SER A C 1
ATOM 670 O O . SER A 1 89 ? 0.450 -2.317 -13.766 1.00 97.62 89 SER A O 1
ATOM 672 N N . GLY A 1 90 ? 0.268 -3.789 -12.074 1.00 98.12 90 GLY A N 1
ATOM 673 C CA . GLY A 1 90 ? 0.514 -2.838 -10.994 1.00 98.12 90 GLY A CA 1
ATOM 674 C C . GLY A 1 90 ? -0.698 -1.972 -10.648 1.00 98.12 90 GLY A C 1
ATOM 675 O O . GLY A 1 90 ? -0.566 -1.052 -9.842 1.00 98.12 90 GLY A O 1
ATOM 676 N N . ALA A 1 91 ? -1.869 -2.213 -11.247 1.00 98.56 91 ALA A N 1
ATOM 677 C CA . ALA A 1 91 ? -3.065 -1.422 -10.982 1.00 98.56 91 ALA A CA 1
ATOM 678 C C . ALA A 1 91 ? -3.517 -1.576 -9.524 1.00 98.56 91 ALA A C 1
ATOM 680 O O . ALA A 1 91 ? -3.585 -2.689 -9.011 1.00 98.56 91 ALA A O 1
ATOM 681 N N . ILE A 1 92 ? -3.865 -0.464 -8.874 1.00 98.69 92 ILE A N 1
ATOM 682 C CA . ILE A 1 92 ? -4.480 -0.483 -7.543 1.00 98.69 92 ILE A CA 1
ATOM 683 C C . ILE A 1 92 ? -5.914 -0.996 -7.702 1.00 98.69 92 ILE A C 1
ATOM 685 O O . ILE A 1 92 ? -6.724 -0.364 -8.378 1.00 98.69 92 ILE A O 1
ATOM 689 N N . LEU A 1 93 ? -6.208 -2.144 -7.096 1.00 98.56 93 LEU A N 1
ATOM 690 C CA . LEU A 1 93 ? -7.534 -2.763 -7.096 1.00 98.56 93 LEU A CA 1
ATOM 691 C C . LEU A 1 93 ? -8.407 -2.184 -5.981 1.00 98.56 93 LEU A C 1
ATOM 693 O O . LEU A 1 93 ? -9.571 -1.871 -6.216 1.00 98.56 93 LEU A O 1
ATOM 697 N N . TRP A 1 94 ? -7.827 -1.981 -4.798 1.00 98.56 94 TRP A N 1
ATOM 698 C CA . TRP A 1 94 ? -8.430 -1.202 -3.719 1.00 98.56 94 TRP A CA 1
ATOM 699 C C . TRP A 1 94 ? -7.358 -0.586 -2.815 1.00 98.56 94 TRP A C 1
ATOM 701 O O . TRP A 1 94 ? -6.205 -1.028 -2.788 1.00 98.56 94 TRP A O 1
ATOM 711 N N . LYS A 1 95 ? -7.757 0.455 -2.079 1.00 97.81 95 LYS A N 1
ATOM 712 C CA . LYS A 1 95 ? -6.964 1.143 -1.056 1.00 97.81 95 LYS A CA 1
ATOM 713 C C . LYS A 1 95 ? -7.882 1.479 0.114 1.00 97.81 95 LYS A C 1
ATOM 715 O O . LYS A 1 95 ? -8.880 2.167 -0.088 1.00 97.81 95 LYS A O 1
ATOM 720 N N . THR A 1 96 ? -7.500 1.057 1.312 1.00 97.06 96 THR A N 1
ATOM 721 C CA . THR A 1 96 ? -8.246 1.317 2.547 1.00 97.06 96 THR A CA 1
ATOM 722 C C . THR A 1 96 ? -7.369 2.120 3.492 1.00 97.06 96 THR A C 1
ATOM 724 O O . THR A 1 96 ? -6.254 1.707 3.810 1.00 97.06 96 THR A O 1
ATOM 727 N N . LEU A 1 97 ? -7.852 3.292 3.904 1.00 93.44 97 LEU A N 1
ATOM 728 C CA . LEU A 1 97 ? -7.203 4.131 4.913 1.00 93.44 97 LEU A CA 1
ATOM 729 C C . LEU A 1 97 ? -7.517 3.562 6.299 1.00 93.44 97 LEU A C 1
ATOM 731 O O . LEU A 1 97 ? -8.644 3.139 6.537 1.00 93.44 97 LEU A O 1
ATOM 735 N N . THR A 1 98 ? -6.532 3.535 7.194 1.00 88.81 98 THR A N 1
ATOM 736 C CA . THR A 1 98 ? -6.683 2.925 8.531 1.00 88.81 98 THR A CA 1
ATOM 737 C C . THR A 1 98 ? -7.077 3.923 9.616 1.00 88.81 98 THR A C 1
ATOM 739 O O . THR A 1 98 ? -7.377 3.525 10.733 1.00 88.81 98 THR A O 1
ATOM 742 N N . LEU A 1 99 ? -7.071 5.214 9.295 1.00 86.38 99 LEU A N 1
ATOM 743 C CA . LEU A 1 99 ? -7.539 6.293 10.163 1.00 86.38 99 LEU A CA 1
ATOM 744 C C . LEU A 1 99 ? -8.670 7.055 9.470 1.00 86.38 99 LEU A C 1
ATOM 746 O O . LEU A 1 99 ? -8.664 7.082 8.232 1.00 86.38 99 LEU A O 1
ATOM 750 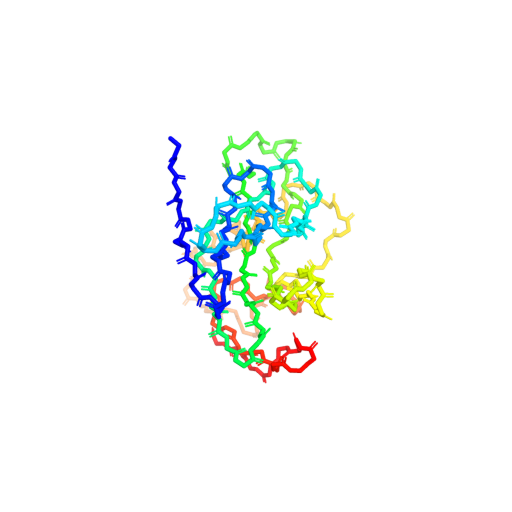N N . PRO A 1 100 ? -9.592 7.708 10.201 1.00 81.81 100 PRO A N 1
ATOM 751 C CA . PRO A 1 100 ? -10.643 8.531 9.615 1.00 81.81 100 PRO A CA 1
ATOM 752 C C . PRO A 1 100 ? -10.069 9.796 8.966 1.00 81.81 100 PRO A C 1
ATOM 754 O O . PRO A 1 100 ? -8.880 10.091 9.062 1.00 81.81 100 PRO A O 1
ATOM 757 N N . ASP A 1 101 ? -10.898 10.489 8.184 1.00 78.31 101 ASP A N 1
ATOM 758 C CA . ASP A 1 101 ? -10.500 11.758 7.576 1.00 78.31 101 ASP A CA 1
ATOM 759 C C . ASP A 1 101 ? -10.616 12.878 8.599 1.00 78.31 101 ASP A C 1
ATOM 761 O O . ASP A 1 101 ? -11.701 13.122 9.118 1.00 78.31 101 ASP A O 1
ATOM 765 N N . ASN A 1 102 ? -9.515 13.578 8.839 1.00 70.88 102 ASN A N 1
ATOM 766 C CA . ASN A 1 102 ? -9.489 14.745 9.705 1.00 70.88 102 ASN A CA 1
ATOM 767 C C . ASN A 1 102 ? -9.679 16.069 8.947 1.00 70.88 102 ASN A C 1
ATOM 769 O O . ASN A 1 102 ? -9.500 17.151 9.500 1.00 70.88 102 ASN A O 1
ATOM 773 N N . GLY A 1 103 ? -9.982 16.019 7.646 1.00 69.62 103 GLY A N 1
ATOM 774 C CA . GLY A 1 103 ? -10.207 17.222 6.846 1.00 69.62 103 GLY A CA 1
ATOM 775 C C . GLY A 1 103 ? -8.943 18.055 6.612 1.00 69.62 103 GLY A C 1
ATOM 776 O O . GLY A 1 103 ? -9.047 19.231 6.259 1.00 69.62 103 GLY A O 1
ATOM 777 N N . GLY A 1 104 ? -7.757 17.462 6.789 1.00 65.56 104 GLY A N 1
ATOM 778 C CA . GLY A 1 104 ? -6.473 18.137 6.600 1.00 65.56 104 GLY A CA 1
ATOM 779 C C . GLY A 1 104 ? -6.050 19.024 7.772 1.00 65.56 104 GLY A C 1
ATOM 780 O O . GLY A 1 104 ? -5.243 19.934 7.567 1.00 65.56 104 GLY A O 1
ATOM 781 N N . GLY A 1 105 ? -6.583 18.782 8.974 1.00 63.91 105 GLY A N 1
ATOM 782 C CA . GLY A 1 105 ? -6.072 19.392 10.197 1.00 63.91 105 GLY A CA 1
ATOM 783 C C . GLY A 1 105 ? -4.582 19.089 10.376 1.00 63.91 105 GLY A C 1
ATOM 784 O O . GLY A 1 105 ? -4.124 17.958 10.199 1.00 63.91 105 GLY A O 1
ATOM 785 N N . MET A 1 106 ? -3.803 20.137 10.642 1.00 61.16 106 MET A N 1
ATOM 786 C CA . MET A 1 106 ? -2.379 20.010 10.950 1.00 61.16 106 MET A CA 1
ATOM 787 C C . MET A 1 106 ? -2.204 19.476 12.370 1.00 61.16 106 MET A C 1
ATOM 789 O O . MET A 1 106 ? -3.031 19.725 13.243 1.00 61.16 106 MET A O 1
ATOM 793 N N . GLY A 1 107 ? -1.108 18.758 12.593 1.00 56.84 107 GLY A N 1
ATOM 794 C CA . GLY A 1 107 ? -0.786 18.159 13.879 1.00 56.84 107 GLY A CA 1
ATOM 795 C C . GLY A 1 107 ? -1.773 17.088 14.331 1.00 56.84 107 GLY A C 1
ATOM 796 O O . GLY A 1 107 ? -1.937 16.928 15.530 1.00 56.84 107 GLY A O 1
ATOM 797 N N . GLU A 1 108 ? -2.430 16.366 13.421 1.00 59.62 108 GLU A N 1
ATOM 798 C CA . GLU A 1 108 ? -3.418 15.356 13.812 1.00 59.62 108 GLU A CA 1
ATOM 799 C C . GLU A 1 108 ? -2.965 13.937 13.507 1.00 59.62 108 GLU A C 1
ATOM 801 O O . GLU A 1 108 ? -2.993 13.153 14.442 1.00 59.62 108 GLU A O 1
ATOM 806 N N . TYR A 1 109 ? -2.455 13.595 12.315 1.00 63.91 109 TYR A N 1
ATOM 807 C CA . TYR A 1 109 ? -2.019 12.220 12.007 1.00 63.91 109 TYR A CA 1
ATOM 808 C C . TYR A 1 109 ? -0.621 12.151 11.402 1.00 63.91 109 TYR A C 1
ATOM 810 O O . TYR A 1 109 ? -0.402 12.650 10.304 1.00 63.91 109 TYR A O 1
ATOM 818 N N . ALA A 1 110 ? 0.299 11.443 12.061 1.00 57.72 110 ALA A N 1
ATOM 819 C CA . ALA A 1 110 ? 1.593 11.051 11.496 1.00 57.72 110 ALA A CA 1
ATOM 820 C C . ALA A 1 110 ? 1.567 9.564 11.092 1.00 57.72 110 ALA A C 1
ATOM 822 O O . ALA A 1 110 ? 2.255 8.726 11.673 1.00 57.72 110 ALA A O 1
ATOM 823 N N . GLY A 1 111 ? 0.719 9.187 10.131 1.00 68.62 111 GLY A N 1
ATOM 824 C CA . GLY A 1 111 ? 0.507 7.781 9.770 1.00 68.62 111 GLY A CA 1
ATOM 825 C C . GLY A 1 111 ? -0.670 7.157 10.500 1.00 68.62 111 GLY A C 1
ATOM 826 O O . GLY A 1 111 ? -1.801 7.362 10.071 1.00 68.62 111 GLY A O 1
ATOM 827 N N . ALA A 1 112 ? -0.398 6.334 11.515 1.00 60.47 112 ALA A N 1
ATOM 828 C CA . ALA A 1 112 ? -1.422 5.669 12.325 1.00 60.47 112 ALA A CA 1
ATOM 829 C C . ALA A 1 112 ? -1.523 6.235 13.751 1.00 60.47 112 ALA A C 1
ATOM 831 O O . ALA A 1 112 ? -2.392 5.788 14.472 1.00 60.47 112 ALA A O 1
ATOM 832 N N . ALA A 1 113 ? -0.671 7.188 14.150 1.00 61.44 113 ALA A N 1
ATOM 833 C CA . ALA A 1 113 ? -0.602 7.710 15.516 1.00 61.44 113 ALA A CA 1
ATOM 834 C C . ALA A 1 113 ? -1.112 9.158 15.573 1.00 61.44 113 ALA A C 1
ATOM 836 O O . ALA A 1 113 ? -0.392 10.070 15.141 1.00 61.44 113 ALA A O 1
ATOM 837 N N . PRO A 1 114 ? -2.334 9.401 16.079 1.00 63.41 114 PRO A N 1
ATOM 838 C CA . PRO A 1 114 ? -2.839 10.751 16.171 1.00 63.41 114 PRO A CA 1
ATOM 839 C C . PRO A 1 114 ? -2.190 11.524 17.323 1.00 63.41 114 PRO A C 1
ATOM 841 O O . PRO A 1 114 ? -2.069 11.005 18.432 1.00 63.41 114 PRO A O 1
ATOM 844 N N . LEU A 1 115 ? -1.803 12.782 17.112 1.00 62.31 115 LEU A N 1
ATOM 845 C CA . LEU A 1 115 ? -1.205 13.601 18.180 1.00 62.31 115 LEU A CA 1
ATOM 846 C C . LEU A 1 115 ? -2.214 13.920 19.295 1.00 62.31 115 LEU A C 1
ATOM 848 O O . LEU A 1 115 ? -1.855 13.840 20.467 1.00 62.31 115 LEU A O 1
ATOM 852 N N . HIS A 1 116 ? -3.483 14.172 18.954 1.00 63.34 116 HIS A N 1
ATOM 853 C CA . HIS A 1 116 ? -4.546 14.361 19.950 1.00 63.34 116 HIS A CA 1
ATOM 854 C C . HIS A 1 116 ? -4.735 13.123 20.846 1.00 63.34 116 HIS A C 1
ATOM 856 O O . HIS A 1 116 ? -4.929 13.258 22.052 1.00 63.34 116 HIS A O 1
ATOM 862 N N . VAL A 1 117 ? -4.579 11.911 20.294 1.00 62.38 117 VAL A N 1
ATOM 863 C CA . VAL A 1 117 ? -4.630 10.665 21.080 1.00 62.38 117 VAL A CA 1
ATOM 864 C C . VAL A 1 117 ? -3.495 10.614 22.109 1.00 62.38 117 VAL A C 1
ATOM 866 O O . VAL A 1 117 ? -3.716 10.147 23.223 1.00 62.38 117 VAL A O 1
ATOM 869 N N . ARG A 1 118 ? -2.304 11.163 21.817 1.00 63.84 118 ARG A N 1
ATOM 870 C CA . ARG A 1 118 ? -1.219 11.255 22.815 1.00 63.84 118 ARG A CA 1
ATOM 871 C C . ARG A 1 118 ? -1.556 12.198 23.967 1.00 63.84 118 ARG A C 1
ATOM 873 O O . ARG A 1 118 ? -1.324 11.832 25.115 1.00 63.84 118 ARG A O 1
ATOM 880 N N . GLU A 1 119 ? -2.094 13.382 23.680 1.00 68.88 119 GLU A N 1
ATOM 881 C CA . GLU A 1 119 ? -2.519 14.327 24.725 1.00 68.88 119 GLU A CA 1
ATOM 882 C C . GLU A 1 119 ? -3.616 13.713 25.610 1.00 68.88 119 GLU A C 1
ATOM 884 O O . GLU A 1 119 ? -3.586 13.836 26.836 1.00 68.88 119 GLU A O 1
ATOM 889 N N . CYS A 1 120 ? -4.547 12.977 25.001 1.00 67.31 120 CYS A N 1
ATOM 890 C CA . CYS A 1 120 ? -5.594 12.246 25.709 1.00 67.31 120 CYS A CA 1
ATOM 891 C C . CYS A 1 120 ? -5.037 11.103 26.560 1.00 67.31 120 CYS A C 1
A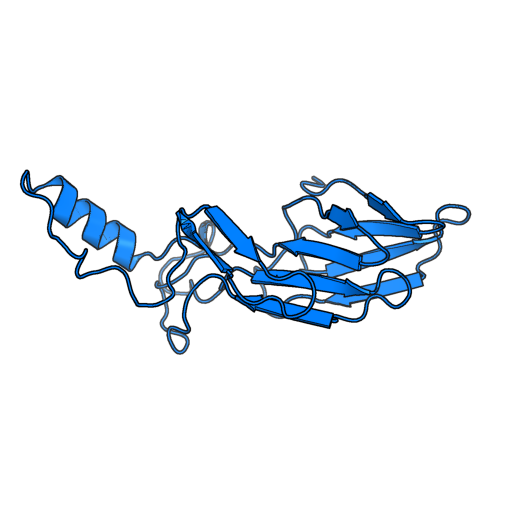TOM 893 O O . CYS A 1 120 ? -5.379 11.013 27.739 1.00 67.31 120 CYS A O 1
ATOM 895 N N . GLN A 1 121 ? -4.097 10.311 26.038 1.00 67.44 121 GLN A N 1
ATOM 896 C CA . GLN A 1 121 ? -3.409 9.280 26.816 1.00 67.44 121 GLN A CA 1
ATOM 897 C C . GLN A 1 121 ? -2.675 9.880 28.026 1.00 67.44 121 GLN A C 1
ATOM 899 O O . GLN A 1 121 ? -2.651 9.277 29.096 1.00 67.44 121 GLN A O 1
ATOM 904 N N . GLU A 1 122 ? -2.086 11.073 27.904 1.00 71.31 122 GLU A N 1
ATOM 905 C CA . GLU A 1 122 ? -1.461 11.779 29.032 1.00 71.31 122 GLU A CA 1
ATOM 906 C C . GLU A 1 122 ? -2.487 12.244 30.082 1.00 71.31 122 GLU A C 1
ATOM 908 O O . GLU A 1 122 ? -2.199 12.211 31.285 1.00 71.31 122 GLU A O 1
ATOM 913 N N . MET A 1 123 ? -3.697 12.632 29.663 1.00 68.94 123 MET A N 1
ATOM 914 C CA . MET A 1 123 ? -4.803 12.953 30.574 1.00 68.94 123 MET A CA 1
ATOM 915 C C . MET A 1 123 ? -5.361 11.711 31.277 1.00 68.94 123 MET A C 1
ATOM 917 O O . MET A 1 123 ? -5.598 11.761 32.487 1.00 68.94 123 MET A O 1
ATOM 921 N N . GLU A 1 124 ? -5.541 10.601 30.560 1.00 68.75 124 GLU A N 1
ATOM 922 C CA . GLU A 1 124 ? -6.028 9.338 31.125 1.00 68.75 124 GLU A CA 1
ATOM 923 C C . GLU A 1 124 ? -4.984 8.652 32.012 1.00 68.75 124 GLU A C 1
ATOM 925 O O . GLU A 1 124 ? -5.332 8.145 33.074 1.00 68.75 124 GLU A O 1
ATOM 930 N N . ASN A 1 125 ? -3.691 8.723 31.676 1.00 71.44 125 ASN A N 1
ATOM 931 C CA . ASN A 1 125 ? -2.605 8.205 32.522 1.00 71.44 125 ASN A CA 1
ATOM 932 C C . ASN A 1 125 ? -2.526 8.901 33.895 1.00 71.44 125 ASN A C 1
ATOM 934 O O . ASN A 1 125 ? -1.947 8.354 34.835 1.00 71.44 125 ASN A O 1
ATOM 938 N N . ASN A 1 126 ? -3.097 10.103 34.022 1.00 72.00 126 ASN A N 1
ATOM 939 C CA . ASN A 1 126 ? -3.228 10.825 35.290 1.00 72.00 126 ASN A CA 1
ATOM 940 C C . ASN A 1 126 ? -4.533 10.504 36.042 1.00 72.00 126 ASN A C 1
ATOM 942 O O . ASN A 1 126 ? -4.807 11.097 37.090 1.00 72.00 126 ASN A O 1
ATOM 946 N N . GLN A 1 127 ? -5.333 9.562 35.545 1.00 67.38 127 GLN A N 1
ATOM 947 C CA . GLN A 1 127 ? -6.560 9.078 36.166 1.00 67.38 127 GLN A CA 1
ATOM 948 C C . GLN A 1 127 ? -6.453 7.566 36.410 1.00 67.38 127 GLN A C 1
ATOM 950 O O . GLN A 1 127 ? -5.761 6.835 35.716 1.00 67.38 127 GLN A O 1
ATOM 955 N N . THR A 1 128 ? -7.100 7.077 37.468 1.00 67.56 128 THR A N 1
ATOM 956 C CA . THR A 1 128 ? -7.052 5.647 37.855 1.00 67.56 128 THR A CA 1
ATOM 957 C C . THR A 1 128 ? -8.334 4.899 37.510 1.00 67.56 128 THR A C 1
ATOM 959 O O . THR A 1 128 ? -8.460 3.710 37.801 1.00 67.56 128 THR A O 1
ATOM 962 N N . VAL A 1 129 ? -9.295 5.601 36.909 1.00 71.00 129 VAL A N 1
ATOM 963 C CA . VAL A 1 129 ? -10.598 5.072 36.524 1.00 71.00 129 VAL A CA 1
ATOM 964 C C . VAL A 1 129 ? -10.679 5.147 35.002 1.00 71.00 129 VAL A C 1
ATOM 966 O O . VAL A 1 129 ? -10.665 6.261 34.484 1.00 71.00 129 VAL A O 1
ATOM 969 N N . PRO A 1 130 ? -10.747 4.004 34.299 1.00 62.00 130 PRO A N 1
ATOM 970 C CA . PRO A 1 130 ? -10.943 3.990 32.855 1.00 62.00 130 PRO A CA 1
ATOM 971 C C . PRO A 1 130 ? -12.260 4.666 32.469 1.00 62.00 130 PRO A C 1
ATOM 973 O O . PRO A 1 130 ? -13.293 4.434 33.112 1.00 62.00 130 PRO A O 1
ATOM 976 N N . THR A 1 131 ? -12.225 5.481 31.421 1.00 62.25 131 THR A N 1
ATOM 977 C CA . THR A 1 131 ? -13.416 6.050 30.790 1.00 62.25 131 THR A CA 1
ATOM 978 C C . THR A 1 131 ? -13.932 5.067 29.742 1.00 62.25 131 THR A C 1
ATOM 980 O O . THR A 1 131 ? -13.193 4.680 28.850 1.00 62.25 131 THR A O 1
ATOM 983 N N . GLU A 1 132 ? -15.189 4.628 29.859 1.00 60.41 132 GLU A N 1
ATOM 984 C CA . GLU A 1 132 ? -15.801 3.687 28.908 1.00 60.41 132 GLU A CA 1
ATOM 985 C C . GLU A 1 132 ? -17.114 4.255 28.339 1.00 60.41 132 GLU A C 1
ATOM 987 O O . GLU A 1 132 ? -18.022 4.578 29.121 1.00 60.41 132 GLU A O 1
ATOM 992 N N . PRO A 1 133 ? -17.260 4.349 27.000 1.00 62.62 133 PRO A N 1
ATOM 993 C CA . PRO A 1 133 ? -16.205 4.157 25.993 1.00 62.62 133 PRO A CA 1
ATOM 994 C C . PRO A 1 133 ? -15.135 5.258 26.084 1.00 62.62 133 PRO A C 1
ATOM 996 O O . PRO A 1 133 ? -15.422 6.342 26.605 1.00 62.62 133 PRO A O 1
ATOM 999 N N . ASP A 1 134 ? -13.935 4.989 25.562 1.00 63.00 134 ASP A N 1
ATOM 1000 C CA . ASP A 1 134 ? -12.902 6.016 25.388 1.00 63.00 134 ASP A CA 1
ATOM 1001 C C . ASP A 1 134 ? -13.499 7.174 24.573 1.00 63.00 134 ASP A C 1
ATOM 1003 O O . ASP A 1 134 ? -13.938 7.010 23.432 1.00 63.00 134 ASP A O 1
ATOM 1007 N N . GLN A 1 135 ? -13.604 8.341 25.208 1.00 62.59 135 GLN A N 1
ATOM 1008 C CA . GLN A 1 135 ? -14.303 9.497 24.646 1.00 62.59 135 GLN A CA 1
ATOM 1009 C C . GLN A 1 135 ? -13.490 10.201 23.557 1.00 62.59 135 GLN A C 1
ATOM 1011 O O . GLN A 1 135 ? -14.018 11.101 22.900 1.00 62.59 135 GLN A O 1
ATOM 1016 N N . PHE A 1 136 ? -12.227 9.813 23.380 1.00 67.62 136 PHE A N 1
ATOM 1017 C CA . PHE A 1 136 ? -11.254 10.519 22.555 1.00 67.62 136 PHE A CA 1
ATOM 1018 C C . PHE A 1 136 ? -10.746 9.686 21.372 1.00 67.62 136 PHE A C 1
ATOM 1020 O O . PHE A 1 136 ? -9.977 10.196 20.555 1.00 67.62 136 PHE A O 1
ATOM 1027 N N . VAL A 1 137 ? -11.220 8.444 21.220 1.00 67.75 137 VAL A N 1
ATOM 1028 C CA . VAL A 1 137 ? -11.033 7.650 19.999 1.00 67.75 137 VAL A CA 1
ATOM 1029 C C . VAL A 1 137 ? -12.176 7.938 19.032 1.00 67.75 137 VAL A C 1
ATOM 1031 O O . VAL A 1 137 ? -13.344 7.633 19.279 1.00 67.75 137 VAL A O 1
ATOM 1034 N N . GLU A 1 138 ? -11.833 8.546 17.901 1.00 72.06 138 GLU A N 1
ATOM 1035 C CA . GLU A 1 138 ? -12.786 8.823 16.830 1.00 72.06 138 GLU A CA 1
ATOM 1036 C C . GLU A 1 138 ? -13.334 7.518 16.223 1.00 72.06 138 GLU A C 1
ATOM 1038 O O . GLU A 1 138 ? -12.609 6.523 16.128 1.00 72.06 138 GLU A O 1
ATOM 1043 N N . PRO A 1 139 ? -14.595 7.497 15.751 1.00 76.62 139 PRO A N 1
ATOM 1044 C CA . PRO A 1 139 ? -15.109 6.356 15.003 1.00 76.62 139 PRO A CA 1
ATOM 1045 C C . PRO A 1 139 ? -14.198 6.007 13.818 1.00 76.62 139 PRO A C 1
ATOM 1047 O O . PRO A 1 139 ? -13.742 6.899 13.105 1.00 76.62 139 PRO A O 1
ATOM 1050 N N . GLU A 1 140 ? -13.975 4.710 13.586 1.00 80.56 140 GLU A N 1
ATOM 1051 C CA . GLU A 1 140 ? -13.095 4.189 12.522 1.00 80.56 140 GLU A CA 1
ATOM 1052 C C . GLU A 1 140 ? -11.608 4.567 12.657 1.00 80.56 140 GLU A C 1
ATOM 1054 O O . GLU A 1 140 ? -10.844 4.471 11.693 1.00 80.56 140 GLU A O 1
ATOM 1059 N N . ASN A 1 141 ? -11.175 4.982 13.849 1.00 82.25 141 ASN A N 1
ATOM 1060 C CA . ASN A 1 141 ? -9.765 5.113 14.183 1.00 82.25 141 ASN A CA 1
ATOM 1061 C C . ASN A 1 141 ? -9.195 3.759 14.609 1.00 82.25 141 ASN A C 1
ATOM 1063 O O . ASN A 1 141 ? -9.498 3.255 15.686 1.00 82.25 141 ASN A O 1
ATOM 1067 N N . HIS A 1 142 ? -8.349 3.191 13.747 1.00 85.69 142 HIS A N 1
ATOM 1068 C CA . HIS A 1 142 ? -7.691 1.904 13.972 1.00 85.69 142 HIS A CA 1
ATOM 1069 C C . HIS A 1 142 ? -6.204 2.069 14.332 1.00 85.69 142 HIS A C 1
ATOM 1071 O O . HIS A 1 142 ? -5.369 1.236 13.966 1.00 85.69 142 HIS A O 1
ATOM 1077 N N . SER A 1 143 ? -5.855 3.171 15.009 1.00 83.25 143 SER A N 1
ATOM 1078 C CA . SER A 1 143 ? -4.540 3.369 15.636 1.00 83.25 143 SER A CA 1
ATOM 1079 C C . SER A 1 143 ? -4.239 2.226 16.604 1.00 83.25 143 SER A C 1
ATOM 1081 O O . SER A 1 143 ? -5.133 1.749 17.299 1.00 83.25 143 SER A O 1
ATOM 1083 N N . ASP A 1 144 ? -2.983 1.779 16.640 1.00 80.19 144 ASP A N 1
ATOM 1084 C CA . ASP A 1 144 ? -2.493 0.727 17.547 1.00 80.19 144 ASP A CA 1
ATOM 1085 C C . ASP A 1 144 ? -3.345 -0.561 17.584 1.00 80.19 144 ASP A C 1
ATOM 1087 O O . ASP A 1 144 ? -3.336 -1.298 18.568 1.00 80.19 144 ASP A O 1
ATOM 1091 N N . SER A 1 145 ? -4.046 -0.857 16.484 1.00 85.44 145 SER A N 1
ATOM 1092 C CA . SER A 1 145 ? -4.968 -1.989 16.361 1.00 85.44 145 SER A CA 1
ATOM 1093 C C . SER A 1 145 ? -4.445 -3.072 15.411 1.00 85.44 145 SER A C 1
ATOM 1095 O O . SER A 1 145 ? -3.673 -2.810 14.481 1.00 85.44 145 SER A O 1
ATOM 1097 N N . ILE A 1 146 ? -4.919 -4.306 15.583 1.00 90.31 146 ILE A N 1
ATOM 1098 C CA . ILE A 1 146 ? -4.768 -5.385 14.596 1.00 90.31 146 ILE A CA 1
ATOM 1099 C C . ILE A 1 146 ? -6.025 -5.428 13.734 1.00 90.31 146 ILE A C 1
ATOM 1101 O O . ILE A 1 146 ? -7.111 -5.669 14.243 1.00 90.31 146 ILE A O 1
ATOM 1105 N N . LEU A 1 147 ? -5.868 -5.266 12.420 1.00 93.75 147 LEU A N 1
ATOM 1106 C CA . LEU A 1 147 ? -6.970 -5.224 11.457 1.00 93.75 147 LEU A CA 1
ATOM 1107 C C . LEU A 1 147 ? -7.053 -6.496 10.609 1.00 93.75 147 LEU A C 1
ATOM 1109 O O . LEU A 1 147 ? -6.032 -7.015 10.151 1.00 93.75 147 LEU A O 1
ATOM 1113 N N . ALA A 1 148 ? -8.274 -6.929 10.292 1.00 96.38 148 ALA A N 1
ATOM 1114 C CA . ALA A 1 148 ? -8.525 -7.897 9.228 1.00 96.38 148 ALA A CA 1
ATOM 1115 C C . ALA A 1 148 ? -9.377 -7.317 8.112 1.00 96.38 148 ALA A C 1
ATOM 1117 O O . ALA A 1 148 ? -10.436 -6.742 8.354 1.00 96.38 148 ALA A O 1
ATOM 1118 N N . PHE A 1 149 ? -8.936 -7.556 6.881 1.00 97.12 149 PHE A N 1
ATOM 1119 C CA . PHE A 1 149 ? -9.542 -7.016 5.674 1.00 97.12 149 PHE A CA 1
ATOM 1120 C C . PHE A 1 149 ? -10.192 -8.116 4.837 1.00 97.12 149 PHE A C 1
ATOM 1122 O O . PHE A 1 149 ? -9.675 -9.231 4.729 1.00 97.12 149 PHE A O 1
ATOM 1129 N N . ASP A 1 150 ? -11.306 -7.779 4.200 1.00 97.88 150 ASP A N 1
ATOM 1130 C CA . ASP A 1 150 ? -11.846 -8.528 3.074 1.00 97.88 150 ASP A CA 1
ATOM 1131 C C . ASP A 1 150 ? -10.873 -8.456 1.890 1.00 97.88 150 ASP A C 1
ATOM 1133 O O . ASP A 1 150 ? -10.466 -7.370 1.474 1.00 97.88 150 ASP A O 1
ATOM 1137 N N . LEU A 1 151 ? -10.479 -9.602 1.334 1.00 97.62 151 LEU A N 1
ATOM 1138 C CA . LEU A 1 151 ? -9.493 -9.627 0.251 1.00 97.62 151 LEU A CA 1
ATOM 1139 C C . LEU A 1 151 ? -10.043 -9.096 -1.079 1.00 97.62 151 LEU A C 1
ATOM 1141 O O . LEU A 1 151 ? -9.246 -8.673 -1.928 1.00 97.62 151 LEU A O 1
ATOM 1145 N N . ASP A 1 152 ? -11.362 -9.112 -1.268 1.00 97.31 152 ASP A N 1
ATOM 1146 C CA . ASP A 1 152 ? -12.016 -8.681 -2.500 1.00 97.31 152 ASP A CA 1
ATOM 1147 C C . ASP A 1 152 ? -12.352 -7.191 -2.450 1.00 97.31 152 ASP A C 1
ATOM 1149 O O . ASP A 1 152 ? -12.071 -6.477 -3.414 1.00 97.31 152 ASP A O 1
ATOM 1153 N N . THR A 1 153 ? -12.898 -6.713 -1.327 1.00 97.69 153 THR A N 1
ATOM 1154 C CA . THR A 1 153 ? -13.373 -5.323 -1.206 1.00 97.69 153 THR A CA 1
ATOM 1155 C C . THR A 1 153 ? -12.389 -4.381 -0.518 1.00 97.69 153 THR A C 1
ATOM 1157 O O . THR A 1 153 ? -12.414 -3.184 -0.791 1.00 97.69 153 THR A O 1
ATOM 1160 N N . GLY A 1 154 ? -11.516 -4.902 0.348 1.00 97.19 154 GLY A N 1
ATOM 1161 C CA . GLY A 1 154 ? -10.672 -4.089 1.222 1.00 97.19 154 GLY A CA 1
ATOM 1162 C C . GLY A 1 154 ? -11.392 -3.571 2.471 1.00 97.19 154 GLY A C 1
ATOM 1163 O O . GLY A 1 154 ? -10.807 -2.780 3.209 1.00 97.19 154 GLY A O 1
ATOM 1164 N N . ASP A 1 155 ? -12.628 -4.001 2.738 1.00 96.75 155 ASP A N 1
ATOM 1165 C CA . ASP A 1 155 ? -13.367 -3.588 3.936 1.00 96.75 155 ASP A CA 1
ATOM 1166 C C . ASP A 1 155 ? -12.783 -4.232 5.198 1.00 96.75 155 ASP A C 1
ATOM 1168 O O . ASP A 1 155 ? -12.451 -5.421 5.204 1.00 96.75 155 ASP A O 1
ATOM 1172 N N . VAL A 1 156 ? -12.726 -3.479 6.298 1.00 94.69 156 VAL A N 1
ATOM 1173 C CA . VAL A 1 156 ? -12.355 -4.023 7.611 1.00 94.69 156 VAL A CA 1
ATOM 1174 C C . VAL A 1 156 ? -13.477 -4.942 8.110 1.00 94.69 156 VAL A C 1
ATOM 1176 O O . VAL A 1 156 ? -14.627 -4.529 8.249 1.00 94.69 156 VAL A O 1
ATOM 1179 N N . LYS A 1 157 ? -13.159 -6.214 8.369 1.00 95.81 157 LYS A N 1
ATOM 1180 C CA . LYS A 1 157 ? -14.100 -7.224 8.889 1.00 95.81 157 LYS A CA 1
ATOM 1181 C C . LYS A 1 157 ? -14.104 -7.296 10.406 1.00 95.81 157 LYS A C 1
ATOM 1183 O O . LYS A 1 157 ? -15.143 -7.592 10.990 1.00 95.81 157 LYS A O 1
ATOM 1188 N N . TRP A 1 158 ? -12.946 -7.091 11.022 1.00 93.38 158 TRP A N 1
ATOM 1189 C CA . TRP A 1 158 ? -12.778 -7.023 12.468 1.00 93.38 158 TRP A CA 1
ATOM 1190 C C . TRP A 1 158 ? -11.469 -6.312 12.811 1.00 93.38 158 TRP A C 1
ATOM 1192 O O . TRP A 1 158 ? -10.561 -6.235 11.978 1.00 93.38 158 TRP A O 1
ATOM 1202 N N . TYR A 1 159 ? -11.391 -5.823 14.045 1.00 91.12 159 TYR A N 1
ATOM 1203 C CA . TYR A 1 159 ? -10.204 -5.217 14.629 1.00 91.12 159 TYR A CA 1
ATOM 1204 C C . TYR A 1 159 ? -10.126 -5.512 16.133 1.00 91.12 159 TYR A C 1
ATOM 1206 O O . TYR A 1 159 ? -11.145 -5.870 16.734 1.00 91.12 159 TYR A O 1
ATOM 1214 N N . MET A 1 160 ? -8.928 -5.428 16.716 1.00 82.50 160 MET A N 1
ATOM 1215 C CA . MET A 1 160 ? -8.678 -5.592 18.156 1.00 82.50 160 MET A CA 1
ATOM 1216 C C . MET A 1 160 ? -7.506 -4.753 18.643 1.00 82.50 160 MET A C 1
ATOM 1218 O O . MET A 1 160 ? -6.631 -4.454 17.797 1.00 82.50 160 MET A O 1
#